Protein AF-A0A0C2T408-F1 (afdb_monomer_lite)

Structure (mmCIF, N/CA/C/O backbone):
data_AF-A0A0C2T408-F1
#
_entry.id   AF-A0A0C2T408-F1
#
loop_
_atom_site.group_PDB
_atom_site.id
_atom_site.type_symbol
_atom_site.label_atom_id
_atom_site.label_alt_id
_atom_site.label_comp_id
_atom_site.label_asym_id
_atom_site.label_entity_id
_atom_site.label_seq_id
_atom_site.pdbx_PDB_ins_code
_atom_site.Cartn_x
_atom_site.Cartn_y
_atom_site.Cartn_z
_atom_site.occupancy
_atom_site.B_iso_or_equiv
_atom_site.auth_seq_id
_atom_site.auth_comp_id
_atom_site.auth_asym_id
_atom_site.auth_atom_id
_atom_site.pdbx_PDB_model_num
ATOM 1 N N . MET A 1 1 ? 34.501 -2.750 -61.674 1.00 39.09 1 MET A N 1
ATOM 2 C CA . MET A 1 1 ? 34.768 -3.755 -60.623 1.00 39.09 1 MET A CA 1
ATOM 3 C C . MET A 1 1 ? 35.263 -2.961 -59.420 1.00 39.09 1 MET A C 1
ATOM 5 O O . MET A 1 1 ? 36.272 -2.300 -59.591 1.00 39.09 1 MET A O 1
ATOM 9 N N . ALA A 1 2 ? 34.630 -2.813 -58.262 1.00 44.44 2 ALA A N 1
ATOM 10 C CA . ALA A 1 2 ? 33.409 -3.308 -57.626 1.00 44.44 2 ALA A CA 1
ATOM 11 C C . ALA A 1 2 ? 32.972 -2.183 -56.628 1.00 44.44 2 ALA A C 1
ATOM 1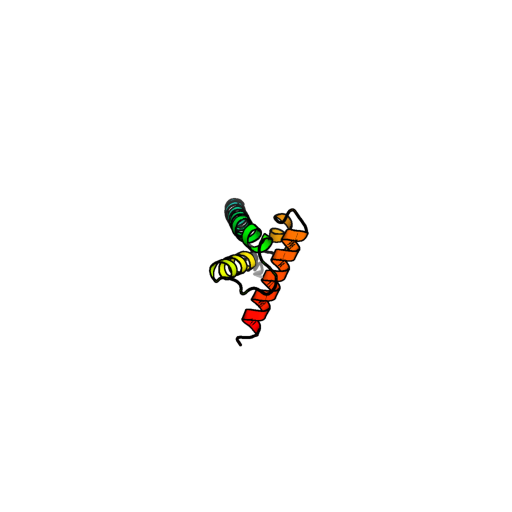3 O O . ALA A 1 2 ? 33.851 -1.495 -56.113 1.00 44.44 2 ALA A O 1
ATOM 14 N N . GLU A 1 3 ? 31.714 -1.713 -56.560 1.00 38.75 3 GLU A N 1
ATOM 15 C CA . GLU A 1 3 ? 30.657 -2.082 -55.570 1.00 38.75 3 GLU A CA 1
ATOM 16 C C . GLU A 1 3 ? 31.199 -2.464 -54.166 1.00 38.75 3 GLU A C 1
ATOM 18 O O . GLU A 1 3 ? 32.191 -3.167 -54.064 1.00 38.75 3 GLU A O 1
ATOM 23 N N . SER A 1 4 ? 30.668 -2.051 -53.011 1.00 40.41 4 SER A N 1
ATOM 24 C CA . SER A 1 4 ? 29.352 -1.541 -52.627 1.00 40.41 4 SER A CA 1
ATOM 25 C C . SER A 1 4 ? 29.451 -0.833 -51.259 1.00 40.41 4 SER A C 1
ATOM 27 O O . SER A 1 4 ? 30.302 -1.174 -50.439 1.00 40.41 4 SER A O 1
ATOM 29 N N . ARG A 1 5 ? 28.543 0.119 -51.000 1.00 55.69 5 ARG A N 1
ATOM 30 C CA . ARG A 1 5 ? 28.193 0.619 -49.656 1.00 55.69 5 ARG A CA 1
ATOM 31 C C . ARG A 1 5 ? 27.584 -0.520 -48.826 1.00 55.69 5 ARG A C 1
ATOM 33 O O . ARG A 1 5 ? 26.765 -1.272 -49.346 1.00 55.69 5 ARG A O 1
ATOM 40 N N . ALA A 1 6 ? 27.929 -0.559 -47.547 1.00 51.00 6 ALA A N 1
ATOM 41 C CA . ALA A 1 6 ? 27.158 -1.136 -46.445 1.00 51.00 6 ALA A CA 1
ATOM 42 C C . ALA A 1 6 ? 27.251 -0.067 -45.341 1.00 51.00 6 ALA A C 1
ATOM 44 O O . ALA A 1 6 ? 28.362 0.299 -44.969 1.00 51.00 6 ALA A O 1
ATOM 45 N N . ASP A 1 7 ? 26.233 0.673 -44.901 1.00 56.59 7 ASP A N 1
ATOM 46 C CA . ASP A 1 7 ? 24.803 0.420 -44.669 1.00 56.59 7 ASP A CA 1
ATOM 47 C C . ASP A 1 7 ? 24.530 -0.845 -43.854 1.00 56.59 7 ASP A C 1
ATOM 49 O O . ASP A 1 7 ? 24.713 -1.958 -44.339 1.00 56.59 7 ASP A O 1
ATOM 53 N N . GLY A 1 8 ? 24.141 -0.631 -42.595 1.00 54.12 8 GLY A N 1
ATOM 54 C CA . GLY A 1 8 ? 23.753 -1.680 -41.659 1.00 54.12 8 GLY A CA 1
ATOM 55 C C . GLY A 1 8 ? 24.515 -1.643 -40.337 1.00 54.12 8 GLY A C 1
ATOM 56 O O . GLY A 1 8 ? 25.346 -2.505 -40.075 1.00 54.12 8 GLY A O 1
ATOM 57 N N . SER A 1 9 ? 24.201 -0.676 -39.475 1.00 52.19 9 SER A N 1
ATOM 58 C CA . SER A 1 9 ? 24.231 -0.919 -38.028 1.00 52.19 9 SER A CA 1
ATOM 59 C C . SER A 1 9 ? 23.169 -0.051 -37.373 1.00 52.19 9 SER A C 1
ATOM 61 O O . SER A 1 9 ? 23.434 1.013 -36.818 1.00 52.19 9 SER A O 1
ATOM 63 N N . GLU A 1 10 ? 21.927 -0.504 -37.508 1.00 57.38 10 GLU A N 1
ATOM 64 C CA . GLU A 1 10 ? 20.822 -0.103 -36.650 1.00 57.38 10 GLU A CA 1
ATOM 65 C C . GLU A 1 10 ? 21.124 -0.645 -35.250 1.00 57.38 10 GLU A C 1
ATOM 67 O O . GLU A 1 10 ? 20.711 -1.740 -34.870 1.00 57.38 10 GLU A O 1
ATOM 72 N N . GLU A 1 11 ? 21.918 0.100 -34.484 1.00 51.78 11 GLU A N 1
ATOM 73 C CA . GLU A 1 11 ? 22.110 -0.195 -33.074 1.00 51.78 11 GLU A CA 1
ATOM 74 C C . GLU A 1 11 ? 20.838 0.202 -32.323 1.00 51.78 11 GLU A C 1
ATOM 76 O O . GLU A 1 11 ? 20.677 1.316 -31.821 1.00 51.78 11 GLU A O 1
ATOM 81 N N . MET A 1 12 ? 19.901 -0.740 -32.271 1.00 54.34 12 MET A N 1
ATOM 82 C CA . MET A 1 12 ? 18.740 -0.699 -31.400 1.00 54.34 12 MET A CA 1
ATOM 83 C C . MET A 1 12 ? 19.221 -0.888 -29.956 1.00 54.34 12 MET A C 1
ATOM 85 O O . MET A 1 12 ? 19.075 -1.956 -29.362 1.00 54.34 12 MET A O 1
ATOM 89 N N . HIS A 1 13 ? 19.833 0.152 -29.378 1.00 45.38 13 HIS A N 1
ATOM 90 C CA . HIS A 1 13 ? 20.042 0.231 -27.934 1.00 45.38 13 HIS A CA 1
ATOM 91 C C . HIS A 1 13 ? 18.681 0.474 -27.307 1.00 45.38 13 HIS A C 1
ATOM 93 O O . HIS A 1 13 ? 18.224 1.601 -27.117 1.00 45.38 13 HIS A O 1
ATOM 99 N N . SER A 1 14 ? 18.018 -0.658 -27.073 1.00 43.16 14 SER A N 1
ATOM 100 C CA . SER A 1 14 ? 16.945 -0.863 -26.121 1.00 43.16 14 SER A CA 1
ATOM 101 C C . SER A 1 14 ? 17.031 0.190 -25.027 1.00 43.16 14 SER A C 1
ATOM 103 O O . SER A 1 14 ? 17.994 0.223 -24.261 1.00 43.16 14 SER A O 1
ATOM 105 N N . SER A 1 15 ? 16.027 1.062 -24.975 1.00 50.97 15 SER A N 1
ATOM 106 C CA . SER A 1 15 ? 15.816 2.034 -23.908 1.00 50.97 15 SER A CA 1
ATOM 107 C C . SER A 1 15 ? 15.459 1.294 -22.614 1.00 50.97 15 SER A C 1
ATOM 109 O O . SER A 1 15 ? 14.359 1.400 -22.090 1.00 50.97 15 SER A O 1
ATOM 111 N N . VAL A 1 16 ? 16.382 0.474 -22.120 1.00 47.47 16 VAL A N 1
ATOM 112 C CA .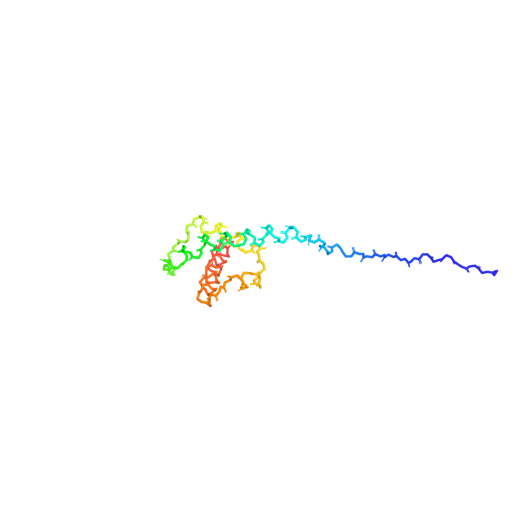 VAL A 1 16 ? 16.332 -0.189 -20.826 1.00 47.47 16 VAL A CA 1
ATOM 113 C C . VAL A 1 16 ? 17.214 0.641 -19.913 1.00 47.47 16 VAL A C 1
ATOM 115 O O . VAL A 1 16 ? 18.418 0.454 -19.785 1.00 47.47 16 VAL A O 1
ATOM 118 N N . SER A 1 17 ? 16.555 1.650 -19.354 1.00 50.66 17 SER A N 1
ATOM 119 C CA . SER A 1 17 ? 16.637 1.989 -17.941 1.00 50.66 17 SER A CA 1
ATOM 120 C C . SER A 1 17 ? 18.037 1.922 -17.337 1.00 50.66 17 SER A C 1
ATOM 122 O O . SER A 1 17 ? 18.328 1.072 -16.497 1.00 50.66 17 SER A O 1
ATOM 124 N N . ILE A 1 18 ? 18.871 2.913 -17.661 1.00 48.22 18 ILE A N 1
ATOM 125 C CA . ILE A 1 18 ? 19.874 3.394 -16.706 1.00 48.22 18 ILE A CA 1
ATOM 126 C C . ILE A 1 18 ? 19.094 4.085 -15.574 1.00 48.22 18 ILE A C 1
ATOM 128 O O . ILE A 1 18 ? 19.053 5.309 -15.466 1.00 48.22 18 ILE A O 1
ATOM 132 N N . LEU A 1 19 ? 18.395 3.292 -14.756 1.00 50.44 19 LEU A N 1
ATOM 133 C CA . LEU A 1 19 ? 17.866 3.741 -13.479 1.00 50.44 19 LEU A CA 1
ATOM 134 C C . LEU A 1 19 ? 19.092 3.925 -12.590 1.00 50.44 19 LEU A C 1
ATOM 136 O O . LEU A 1 19 ? 19.685 2.972 -12.086 1.00 50.44 19 LEU A O 1
ATOM 140 N N . THR A 1 20 ? 19.566 5.164 -12.534 1.00 45.00 20 THR A N 1
ATOM 141 C CA . THR A 1 20 ? 20.731 5.537 -11.742 1.00 45.00 20 THR A CA 1
ATOM 142 C C . THR A 1 20 ? 20.528 5.104 -10.289 1.00 45.00 20 THR A C 1
ATOM 144 O O . THR A 1 20 ? 19.435 5.198 -9.742 1.00 45.00 20 THR A O 1
ATOM 147 N N . LYS A 1 21 ? 21.606 4.656 -9.639 1.00 53.84 21 LYS A N 1
ATOM 148 C CA . LYS A 1 21 ? 21.650 4.218 -8.228 1.00 53.84 21 LYS A CA 1
ATOM 149 C C . LYS A 1 21 ? 20.984 5.200 -7.233 1.00 53.84 21 LYS A C 1
ATOM 151 O O . LYS A 1 21 ? 20.647 4.827 -6.113 1.00 53.84 21 LYS A O 1
ATOM 156 N N . THR A 1 22 ? 20.832 6.464 -7.627 1.00 53.00 22 THR A N 1
ATOM 157 C CA . THR A 1 22 ? 20.140 7.519 -6.874 1.00 53.00 22 THR A CA 1
ATOM 158 C C . THR A 1 22 ? 18.619 7.340 -6.881 1.00 53.00 22 THR A C 1
ATOM 160 O O . THR A 1 22 ? 17.985 7.498 -5.840 1.00 53.00 22 THR A O 1
ATOM 163 N N . ASP A 1 23 ? 18.044 6.962 -8.022 1.00 56.56 23 ASP A N 1
ATOM 164 C CA . ASP A 1 23 ? 16.605 6.745 -8.196 1.00 56.56 23 ASP A CA 1
ATOM 165 C C . ASP A 1 23 ? 16.140 5.490 -7.452 1.00 56.56 23 ASP A C 1
ATOM 167 O O . ASP A 1 23 ? 15.118 5.512 -6.770 1.00 56.56 23 ASP A O 1
ATOM 171 N N . THR A 1 24 ? 16.952 4.426 -7.475 1.00 61.28 24 THR A N 1
ATOM 172 C CA . THR A 1 24 ? 16.693 3.233 -6.659 1.00 61.28 24 THR A CA 1
ATOM 173 C C . THR A 1 24 ? 16.639 3.584 -5.180 1.00 61.28 24 THR A C 1
ATOM 175 O O . THR A 1 24 ? 15.725 3.149 -4.501 1.00 61.28 24 THR A O 1
ATOM 178 N N . ASN A 1 25 ? 17.528 4.442 -4.670 1.00 61.78 25 ASN A N 1
ATOM 179 C CA . ASN A 1 25 ? 17.534 4.751 -3.239 1.00 61.78 25 ASN A CA 1
ATOM 180 C C . ASN A 1 25 ? 16.318 5.584 -2.802 1.00 61.78 25 ASN A C 1
ATOM 182 O O . ASN A 1 25 ? 15.791 5.387 -1.706 1.00 61.78 25 ASN A O 1
ATOM 186 N N . ALA A 1 26 ? 15.843 6.484 -3.667 1.00 69.31 26 ALA A N 1
ATOM 187 C CA . ALA A 1 26 ? 14.604 7.222 -3.440 1.00 69.31 26 ALA A CA 1
ATOM 188 C C . ALA A 1 26 ? 13.380 6.291 -3.479 1.00 69.31 26 ALA A C 1
ATOM 190 O O . ALA A 1 26 ? 12.551 6.344 -2.571 1.00 69.31 26 ALA A O 1
ATOM 191 N N . LEU A 1 27 ? 13.314 5.399 -4.472 1.00 68.88 27 LEU A N 1
ATOM 192 C CA . LEU A 1 27 ? 12.248 4.409 -4.637 1.00 68.88 27 LEU A CA 1
ATOM 193 C C . LEU A 1 27 ? 12.208 3.408 -3.470 1.00 68.88 27 LEU A C 1
ATOM 195 O O . LEU A 1 27 ? 11.149 3.127 -2.916 1.00 68.88 27 LEU A O 1
ATOM 199 N N . GLU A 1 28 ? 13.370 2.917 -3.040 1.00 71.44 28 GLU A N 1
ATOM 200 C CA . GLU A 1 28 ? 13.521 2.032 -1.883 1.00 71.44 28 GLU A CA 1
ATOM 201 C C . GLU A 1 28 ? 13.034 2.700 -0.591 1.00 71.44 28 GLU A C 1
ATOM 203 O O . GLU A 1 28 ? 12.406 2.046 0.249 1.00 71.44 28 GLU A O 1
ATOM 208 N N . LYS A 1 29 ? 13.322 3.999 -0.421 1.00 78.12 29 LYS A N 1
ATOM 209 C CA . LYS A 1 29 ? 12.855 4.769 0.735 1.00 78.12 29 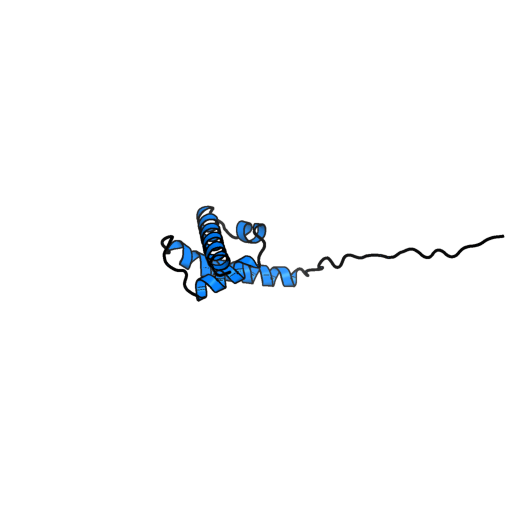LYS A CA 1
ATOM 210 C C . LYS A 1 29 ? 11.336 4.907 0.716 1.00 78.12 29 LYS A C 1
ATOM 212 O O . LYS A 1 29 ? 10.703 4.658 1.736 1.00 78.12 29 LYS A O 1
ATOM 217 N N . ASP A 1 30 ? 10.770 5.225 -0.445 1.00 82.94 30 ASP A N 1
ATOM 218 C CA . ASP A 1 30 ? 9.327 5.374 -0.639 1.00 82.94 30 ASP A CA 1
ATOM 219 C C . ASP A 1 30 ? 8.575 4.059 -0.365 1.00 82.94 30 ASP A C 1
ATOM 221 O O . ASP A 1 30 ? 7.578 4.046 0.358 1.00 82.94 30 ASP A O 1
ATOM 225 N N . LEU A 1 31 ? 9.121 2.922 -0.819 1.00 84.12 31 LEU A N 1
ATOM 226 C CA . LEU A 1 31 ? 8.597 1.590 -0.504 1.00 84.12 31 LEU A CA 1
ATOM 227 C C . LEU A 1 31 ? 8.605 1.319 1.005 1.00 84.12 31 LEU A C 1
ATOM 229 O O . LEU A 1 31 ? 7.627 0.816 1.560 1.00 84.12 31 LEU A O 1
ATOM 233 N N . ASN A 1 32 ? 9.708 1.638 1.685 1.00 85.50 32 ASN A N 1
ATOM 234 C CA . ASN A 1 32 ? 9.831 1.395 3.118 1.00 85.50 32 ASN A CA 1
ATOM 235 C C . ASN A 1 32 ? 8.899 2.297 3.945 1.00 85.50 32 ASN A C 1
ATOM 237 O O . ASN A 1 32 ? 8.323 1.829 4.929 1.00 85.50 32 ASN A O 1
ATOM 241 N N . ASP A 1 33 ? 8.725 3.558 3.545 1.00 86.38 33 ASP A N 1
ATOM 242 C CA . ASP A 1 33 ? 7.739 4.480 4.123 1.00 86.38 33 ASP A CA 1
ATOM 243 C C . ASP A 1 33 ? 6.306 3.967 3.903 1.00 86.38 33 ASP A C 1
ATOM 245 O O . ASP A 1 33 ? 5.509 3.901 4.844 1.00 86.38 33 ASP A O 1
ATOM 249 N N . CYS A 1 34 ? 5.997 3.510 2.685 1.00 87.62 34 CYS A N 1
ATOM 250 C CA . CYS A 1 34 ? 4.703 2.929 2.344 1.00 87.62 34 CYS A CA 1
ATOM 251 C C . CYS A 1 34 ? 4.390 1.706 3.218 1.00 87.62 34 CYS A C 1
ATOM 253 O O . CYS A 1 34 ? 3.351 1.665 3.881 1.00 87.62 34 CYS A O 1
ATOM 255 N N . LEU A 1 35 ? 5.318 0.747 3.300 1.00 86.12 35 LEU A N 1
ATOM 256 C CA . LEU A 1 35 ? 5.178 -0.444 4.139 1.00 86.12 35 LEU A CA 1
ATOM 257 C C . LEU A 1 35 ? 5.088 -0.093 5.627 1.00 86.12 35 LEU A C 1
ATOM 259 O O . LEU A 1 35 ? 4.241 -0.639 6.329 1.00 86.12 35 LEU A O 1
ATOM 263 N N . SER A 1 36 ? 5.896 0.850 6.111 1.00 86.44 36 SER A N 1
ATOM 264 C CA . SER A 1 36 ? 5.851 1.288 7.513 1.00 86.44 36 SER A CA 1
ATOM 265 C C . SER A 1 36 ? 4.518 1.942 7.879 1.00 86.44 36 SER A C 1
ATOM 267 O O . SER A 1 36 ? 4.066 1.806 9.014 1.00 86.44 36 SER A O 1
ATOM 269 N N . SER A 1 37 ? 3.862 2.616 6.932 1.00 87.62 37 SER A N 1
ATOM 270 C CA . SER A 1 37 ? 2.526 3.193 7.122 1.00 87.62 37 SER A CA 1
ATOM 271 C C . SER A 1 37 ? 1.407 2.156 6.973 1.00 87.62 37 SER A C 1
ATOM 273 O O . SER A 1 37 ? 0.392 2.229 7.671 1.00 87.62 37 SER A O 1
ATOM 275 N N . LEU A 1 38 ? 1.584 1.175 6.083 1.00 86.81 38 LEU A N 1
ATOM 276 C CA . LEU A 1 38 ? 0.576 0.173 5.744 1.00 86.81 38 LEU A CA 1
ATOM 277 C C . LEU A 1 38 ? 0.526 -0.983 6.754 1.00 86.81 38 LEU A C 1
ATOM 279 O O . LEU A 1 38 ? -0.552 -1.321 7.240 1.00 86.81 38 LEU A O 1
ATOM 283 N N . LEU A 1 39 ? 1.669 -1.568 7.121 1.00 85.81 39 LEU A N 1
ATOM 284 C CA . LEU A 1 39 ? 1.733 -2.753 7.986 1.00 85.81 39 LEU A CA 1
ATOM 285 C C . LEU A 1 39 ? 1.028 -2.583 9.341 1.00 85.81 39 LEU A C 1
ATOM 287 O O . LEU A 1 39 ? 0.266 -3.475 9.713 1.00 85.81 39 LEU A O 1
ATOM 291 N N . PRO A 1 40 ? 1.172 -1.462 10.077 1.00 84.81 40 PRO A N 1
ATOM 292 C CA . PRO A 1 40 ? 0.449 -1.265 11.333 1.00 84.81 40 PRO A CA 1
ATOM 293 C C . PRO A 1 40 ? -1.069 -1.231 11.135 1.00 84.81 40 PRO A C 1
ATOM 295 O O . PRO A 1 40 ? -1.815 -1.756 11.962 1.00 84.81 40 PRO A O 1
ATOM 298 N N . ARG A 1 41 ? -1.524 -0.643 10.019 1.00 84.25 41 ARG A N 1
ATOM 299 C CA . ARG A 1 41 ? -2.945 -0.567 9.655 1.00 84.25 41 ARG A CA 1
ATOM 300 C C . ARG A 1 41 ? -3.493 -1.948 9.323 1.00 84.25 41 ARG A C 1
ATOM 302 O O . ARG A 1 41 ? -4.620 -2.244 9.698 1.00 84.25 41 ARG A O 1
ATOM 309 N N . LEU A 1 42 ? -2.695 -2.796 8.675 1.00 80.44 42 LEU A N 1
ATOM 310 C CA . LEU A 1 42 ? -3.081 -4.167 8.349 1.00 80.44 42 LEU A CA 1
ATOM 311 C C . LEU A 1 42 ? -3.012 -5.099 9.569 1.00 80.44 42 LEU A C 1
ATOM 313 O O . LEU A 1 42 ? -3.877 -5.953 9.736 1.00 80.44 42 LEU A O 1
ATOM 317 N N . ARG A 1 43 ? -2.023 -4.943 10.456 1.00 78.50 43 ARG A N 1
ATOM 318 C CA . ARG A 1 43 ? -1.815 -5.828 11.619 1.00 78.50 43 ARG A CA 1
ATOM 319 C C . ARG A 1 43 ? -2.957 -5.771 12.637 1.00 78.50 43 ARG A C 1
ATOM 321 O O . ARG A 1 43 ? -3.216 -6.758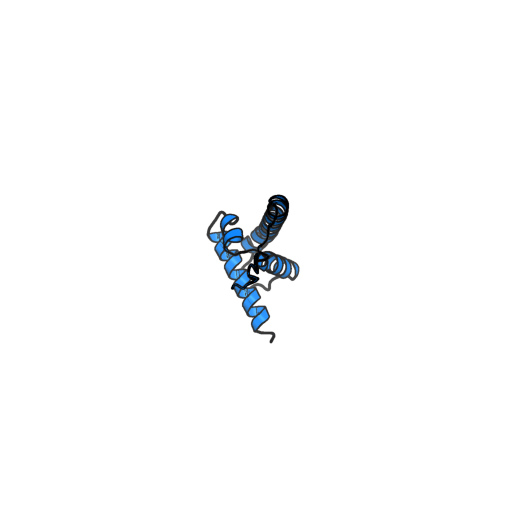 13.317 1.00 78.50 43 ARG A O 1
ATOM 328 N N . GLY A 1 44 ? -3.622 -4.623 12.756 1.00 72.75 44 GLY A N 1
ATOM 329 C CA . GLY A 1 44 ? -4.803 -4.447 13.609 1.00 72.75 44 GLY A CA 1
ATOM 330 C C . GLY A 1 44 ? -6.135 -4.636 12.882 1.00 72.75 44 GLY A C 1
ATOM 331 O O . GLY A 1 44 ? -7.191 -4.576 13.514 1.00 72.75 44 GLY A O 1
ATOM 332 N N . ARG A 1 45 ? -6.111 -4.830 11.561 1.00 73.69 45 ARG A N 1
ATOM 333 C CA . ARG A 1 45 ? -7.322 -4.923 10.753 1.00 73.69 45 ARG A CA 1
ATOM 334 C C . ARG A 1 45 ? -7.864 -6.344 10.775 1.00 73.69 45 ARG A C 1
ATOM 336 O O . ARG A 1 45 ? -7.139 -7.316 10.604 1.00 73.69 45 ARG A O 1
ATOM 343 N N . LYS A 1 46 ? -9.181 -6.451 10.933 1.00 71.88 46 LYS A N 1
ATOM 344 C CA . LYS A 1 46 ? -9.910 -7.697 10.708 1.00 71.88 46 LYS A CA 1
ATOM 345 C C . LYS A 1 46 ? -10.253 -7.807 9.220 1.00 71.88 46 LYS A C 1
ATOM 347 O O . LYS A 1 46 ? -10.827 -6.866 8.667 1.00 71.88 46 LYS A O 1
ATOM 352 N N . LEU A 1 47 ? -9.911 -8.939 8.601 1.00 67.31 47 LEU A N 1
ATOM 353 C CA . LEU A 1 47 ? -10.311 -9.279 7.230 1.00 67.31 47 LEU A CA 1
ATOM 354 C C . LEU A 1 47 ? -11.816 -9.034 7.039 1.00 67.31 47 LEU A C 1
ATOM 356 O O . LEU A 1 47 ? -12.612 -9.428 7.897 1.00 67.31 47 LEU A O 1
ATOM 360 N N . GLY A 1 48 ? -12.200 -8.371 5.946 1.00 64.31 48 GLY A N 1
ATOM 361 C CA . GLY A 1 48 ? -13.598 -8.058 5.630 1.00 64.31 48 GLY A CA 1
ATOM 362 C C . GLY A 1 48 ? -14.151 -6.752 6.219 1.00 64.31 48 GLY A C 1
ATOM 363 O O . GLY A 1 48 ? -15.320 -6.439 6.002 1.00 64.31 48 GLY A O 1
ATOM 364 N N . ILE A 1 49 ? -13.353 -5.956 6.944 1.00 71.12 49 ILE A N 1
ATOM 365 C CA . ILE A 1 49 ? -13.731 -4.572 7.293 1.00 71.12 49 ILE A CA 1
ATOM 366 C C . ILE A 1 49 ? -13.312 -3.639 6.165 1.00 71.12 49 ILE A C 1
ATOM 368 O O . ILE A 1 49 ? -12.122 -3.567 5.888 1.00 71.12 49 ILE A O 1
ATOM 372 N N . SER A 1 50 ? -14.249 -2.885 5.580 1.00 73.12 50 SER A N 1
ATOM 373 C CA . SER A 1 50 ? -13.994 -1.947 4.471 1.00 73.12 50 SER A CA 1
ATOM 374 C C . SER A 1 50 ? -12.683 -1.173 4.626 1.00 73.12 50 SER A C 1
ATOM 376 O O . SER A 1 50 ? -12.427 -0.546 5.658 1.00 73.12 50 SER A O 1
ATOM 378 N N . LEU A 1 51 ? -11.864 -1.202 3.578 1.00 78.44 51 LEU A N 1
ATOM 379 C CA . LEU A 1 51 ? -10.596 -0.493 3.542 1.00 78.44 51 LEU A CA 1
ATOM 380 C C . LEU A 1 51 ? -10.855 1.022 3.478 1.00 78.44 51 LEU A C 1
ATOM 382 O O . LEU A 1 51 ? -11.657 1.488 2.669 1.00 78.44 51 LEU A O 1
ATOM 386 N N . GLY A 1 52 ? -10.209 1.797 4.351 1.00 82.44 52 GLY A N 1
ATOM 387 C CA . GLY A 1 52 ? -10.294 3.259 4.299 1.00 82.44 52 GLY A CA 1
ATOM 388 C C . GLY A 1 52 ? -9.588 3.805 3.057 1.00 82.44 52 GLY A C 1
ATOM 389 O O . GLY A 1 52 ? -8.612 3.209 2.598 1.00 82.44 52 GLY A O 1
ATOM 390 N N . THR A 1 53 ? -10.034 4.952 2.539 1.00 83.25 53 THR A N 1
ATOM 391 C CA . THR A 1 53 ? -9.477 5.576 1.325 1.00 83.25 53 THR A CA 1
ATOM 392 C C . THR A 1 53 ? -7.959 5.745 1.394 1.00 83.25 53 THR A C 1
ATOM 394 O O . THR A 1 53 ? -7.269 5.410 0.437 1.00 83.25 53 THR A O 1
ATOM 397 N N . ASP A 1 54 ? -7.417 6.165 2.540 1.00 84.44 54 ASP A N 1
ATOM 398 C CA . ASP A 1 54 ? -5.970 6.309 2.753 1.00 84.44 54 ASP A CA 1
ATOM 399 C C . ASP A 1 54 ? -5.223 4.979 2.611 1.00 84.44 54 ASP A C 1
ATOM 401 O O . ASP A 1 54 ? -4.115 4.918 2.088 1.00 84.44 54 ASP A O 1
ATOM 405 N N . THR A 1 55 ? -5.841 3.890 3.070 1.00 84.31 55 THR A N 1
ATOM 406 C CA . THR A 1 55 ? -5.241 2.553 3.007 1.00 84.31 55 THR A CA 1
ATOM 407 C C . THR A 1 55 ? -5.329 2.000 1.588 1.00 84.31 55 THR A C 1
ATOM 409 O O . THR A 1 55 ? -4.352 1.438 1.108 1.00 84.31 55 THR A O 1
ATOM 412 N N . ILE A 1 56 ? -6.434 2.249 0.874 1.00 84.06 56 ILE A N 1
ATOM 413 C CA . ILE A 1 56 ? -6.548 1.950 -0.562 1.00 84.06 56 ILE A CA 1
ATOM 414 C C . ILE A 1 56 ? -5.467 2.702 -1.344 1.00 84.06 56 ILE A C 1
ATOM 416 O O . ILE A 1 56 ? -4.787 2.099 -2.165 1.00 84.06 56 ILE A O 1
ATOM 420 N N . GLN A 1 57 ? -5.257 3.995 -1.075 1.00 85.69 57 GLN A N 1
ATOM 421 C CA . GLN A 1 57 ? -4.207 4.764 -1.749 1.00 85.69 57 GLN A CA 1
ATOM 422 C C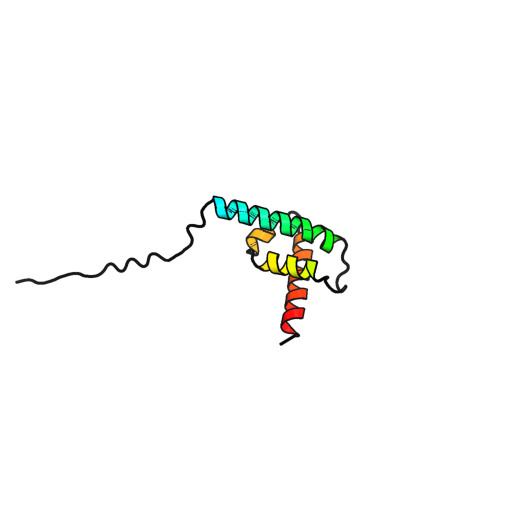 . GLN A 1 57 ? -2.807 4.227 -1.448 1.00 85.69 57 GLN A C 1
ATOM 424 O O . GLN A 1 57 ? -2.008 4.106 -2.371 1.00 85.69 57 GLN A O 1
ATOM 429 N N . LEU A 1 58 ? -2.522 3.850 -0.197 1.00 85.75 58 LEU A N 1
ATOM 430 C CA . LEU A 1 58 ? -1.255 3.209 0.163 1.00 85.75 58 LEU A CA 1
ATOM 431 C C . LEU A 1 58 ? -1.054 1.885 -0.582 1.00 85.75 58 LEU A C 1
ATOM 433 O O . LEU A 1 58 ? 0.022 1.665 -1.126 1.00 85.75 58 LEU A O 1
ATOM 437 N N . VAL A 1 59 ? -2.081 1.037 -0.668 1.00 85.19 59 VAL A N 1
ATOM 438 C CA . VAL A 1 59 ? -2.021 -0.219 -1.434 1.00 85.19 59 VAL A CA 1
ATOM 439 C C . VAL A 1 59 ? -1.818 0.061 -2.925 1.00 85.19 59 VAL A C 1
ATOM 441 O O . VAL A 1 59 ? -0.965 -0.563 -3.545 1.00 85.19 59 VAL A O 1
ATOM 444 N N . CYS A 1 60 ? -2.510 1.047 -3.501 1.00 83.81 60 CYS A N 1
ATOM 445 C CA . CYS A 1 60 ? -2.303 1.465 -4.891 1.00 83.81 60 CYS A CA 1
ATOM 446 C C . CYS A 1 60 ? -0.884 1.988 -5.151 1.00 83.81 60 CYS A C 1
ATOM 448 O O . CYS A 1 60 ? -0.322 1.720 -6.212 1.00 83.81 60 CYS A O 1
ATOM 450 N N . SER A 1 61 ? -0.293 2.720 -4.205 1.00 85.12 61 SER A N 1
ATOM 451 C CA . SER A 1 61 ? 1.119 3.106 -4.276 1.00 85.12 61 SER A CA 1
ATOM 452 C C . SER A 1 61 ? 2.021 1.879 -4.190 1.00 85.12 61 SER A C 1
ATOM 454 O O . SER A 1 61 ? 2.963 1.773 -4.968 1.00 85.12 61 SER A O 1
ATOM 456 N N . LEU A 1 62 ? 1.697 0.920 -3.318 1.00 84.69 62 LEU A N 1
ATOM 457 C CA . LEU A 1 62 ? 2.445 -0.324 -3.169 1.00 84.69 62 LEU A CA 1
ATOM 458 C C . LEU A 1 62 ? 2.429 -1.178 -4.451 1.00 84.69 62 LEU A C 1
ATOM 460 O O . LEU A 1 62 ? 3.445 -1.762 -4.809 1.00 84.69 62 LEU A O 1
ATOM 464 N N . LEU A 1 63 ? 1.314 -1.190 -5.187 1.00 81.69 63 LEU A N 1
ATOM 465 C CA . LEU A 1 63 ? 1.176 -1.886 -6.474 1.00 81.69 63 LEU A CA 1
ATOM 466 C C . LEU A 1 63 ? 2.100 -1.349 -7.577 1.00 81.69 63 LEU A C 1
ATOM 468 O O . LEU A 1 63 ? 2.289 -2.018 -8.591 1.00 81.69 63 LEU A O 1
ATOM 472 N N . ARG A 1 64 ? 2.679 -0.155 -7.403 1.00 82.75 64 ARG A N 1
ATOM 473 C CA . ARG A 1 64 ? 3.688 0.382 -8.330 1.00 82.75 64 ARG A CA 1
ATOM 474 C C . ARG A 1 64 ? 5.045 -0.302 -8.176 1.00 82.75 64 ARG A C 1
ATOM 476 O O . ARG A 1 64 ? 5.870 -0.198 -9.079 1.00 82.75 64 ARG A O 1
ATOM 483 N N . PHE A 1 65 ? 5.279 -0.972 -7.050 1.00 83.25 65 PHE A N 1
ATOM 484 C CA . PHE A 1 65 ? 6.523 -1.674 -6.770 1.00 83.25 65 PHE A CA 1
ATOM 485 C C . PHE A 1 65 ? 6.426 -3.135 -7.195 1.00 83.25 65 PHE A C 1
ATOM 487 O O . PHE A 1 65 ? 5.360 -3.752 -7.194 1.00 83.25 65 PHE A O 1
ATOM 494 N N . ASN A 1 66 ? 7.570 -3.711 -7.552 1.00 82.00 66 ASN A N 1
ATOM 495 C CA . ASN A 1 66 ? 7.607 -5.090 -8.004 1.00 82.00 66 ASN A CA 1
ATOM 496 C C . ASN A 1 66 ? 7.407 -6.050 -6.820 1.00 82.00 66 ASN A C 1
ATOM 498 O O . ASN A 1 66 ? 7.955 -5.829 -5.741 1.00 82.00 66 ASN A O 1
ATOM 502 N N . HIS A 1 67 ? 6.698 -7.164 -7.025 1.00 78.31 67 HIS A N 1
ATOM 503 C CA . HIS A 1 67 ? 6.398 -8.129 -5.954 1.00 78.31 67 HIS A CA 1
ATOM 504 C C . HIS A 1 67 ? 7.661 -8.635 -5.241 1.00 78.31 67 HIS A C 1
ATOM 506 O O . HIS A 1 67 ? 7.662 -8.804 -4.024 1.00 78.31 67 HIS A O 1
ATOM 512 N N . ALA A 1 68 ? 8.756 -8.816 -5.987 1.00 80.44 68 ALA A N 1
ATOM 513 C CA . ALA A 1 68 ? 10.051 -9.194 -5.430 1.00 80.44 68 ALA A CA 1
ATOM 514 C C . ALA A 1 68 ? 10.628 -8.119 -4.490 1.00 80.44 68 ALA A C 1
ATOM 516 O O . ALA A 1 68 ? 11.175 -8.457 -3.445 1.00 80.44 68 ALA A O 1
ATOM 517 N N . GLU A 1 69 ? 10.480 -6.833 -4.819 1.00 82.44 69 GLU A N 1
ATOM 518 C CA . GLU A 1 69 ? 10.960 -5.737 -3.970 1.00 82.44 69 GLU A CA 1
ATOM 519 C C . GLU A 1 69 ? 10.149 -5.620 -2.686 1.00 82.44 69 GLU A C 1
ATOM 521 O O . GLU A 1 69 ? 10.720 -5.499 -1.602 1.00 82.44 69 GLU A O 1
ATOM 526 N N . ILE A 1 70 ? 8.825 -5.732 -2.791 1.00 82.75 70 ILE A N 1
ATOM 527 C CA . ILE A 1 70 ? 7.933 -5.733 -1.630 1.00 82.75 70 ILE A CA 1
ATOM 528 C C . ILE A 1 70 ? 8.289 -6.926 -0.724 1.00 82.75 70 ILE A C 1
ATOM 530 O O . ILE A 1 70 ? 8.512 -6.747 0.474 1.00 82.75 70 ILE A O 1
ATOM 534 N N . ALA A 1 71 ? 8.436 -8.128 -1.293 1.00 81.06 71 ALA A N 1
ATOM 535 C CA . ALA A 1 71 ? 8.803 -9.337 -0.554 1.00 81.06 71 ALA A CA 1
ATOM 536 C C . ALA A 1 71 ? 10.175 -9.230 0.134 1.00 81.06 71 ALA A C 1
ATOM 538 O O . ALA A 1 71 ? 10.318 -9.676 1.268 1.00 81.06 71 ALA A O 1
ATOM 539 N N . MET A 1 72 ? 11.168 -8.595 -0.498 1.00 83.44 72 MET A N 1
ATOM 540 C CA . MET A 1 72 ? 12.478 -8.359 0.125 1.00 83.44 72 MET A CA 1
ATOM 541 C C . MET A 1 72 ? 12.408 -7.436 1.352 1.00 83.44 72 MET A C 1
ATOM 543 O O . MET A 1 72 ? 13.261 -7.524 2.236 1.00 83.44 72 MET A O 1
ATOM 547 N N . ARG A 1 73 ? 11.415 -6.540 1.424 1.00 83.31 73 ARG A N 1
ATOM 548 C CA . ARG A 1 73 ? 11.229 -5.610 2.554 1.00 83.31 73 ARG A CA 1
ATOM 549 C C . ARG A 1 73 ? 10.361 -6.180 3.666 1.00 83.31 73 ARG A C 1
ATOM 551 O O . ARG A 1 73 ? 10.520 -5.806 4.830 1.00 83.31 73 ARG A O 1
ATOM 558 N N . LEU A 1 74 ? 9.456 -7.084 3.320 1.00 81.19 74 LEU A N 1
ATOM 559 C CA . LEU A 1 74 ? 8.592 -7.771 4.265 1.00 81.19 74 LEU A CA 1
ATOM 560 C C . LEU A 1 74 ? 9.393 -8.841 5.002 1.00 81.19 74 LEU A C 1
ATOM 562 O O . LEU A 1 74 ? 9.658 -9.925 4.493 1.00 81.19 74 LEU A O 1
ATOM 566 N N . ARG A 1 75 ? 9.807 -8.520 6.229 1.00 74.50 75 ARG A N 1
ATOM 567 C CA . ARG A 1 75 ? 10.642 -9.419 7.033 1.00 74.50 75 ARG A CA 1
ATOM 568 C C . ARG A 1 75 ? 9.889 -10.681 7.480 1.00 74.50 75 ARG A C 1
ATOM 570 O O . ARG A 1 75 ? 10.460 -11.764 7.373 1.00 74.50 75 ARG A O 1
ATOM 577 N N . PRO A 1 76 ? 8.648 -10.593 7.996 1.00 79.62 76 PRO A N 1
ATOM 578 C CA . PRO A 1 76 ? 7.893 -11.776 8.374 1.00 79.62 76 PRO A CA 1
ATOM 579 C C . PRO A 1 76 ? 6.885 -12.180 7.291 1.00 79.62 76 PRO A C 1
ATOM 581 O O . PRO A 1 76 ? 6.194 -11.351 6.700 1.00 79.62 76 PRO A O 1
ATOM 584 N N . ILE A 1 77 ? 6.733 -13.495 7.111 1.00 79.31 77 ILE A N 1
ATOM 585 C CA . ILE A 1 77 ? 5.775 -14.101 6.170 1.00 79.31 77 ILE A CA 1
ATOM 586 C C . ILE A 1 77 ? 4.342 -13.624 6.452 1.00 79.31 77 ILE A C 1
ATOM 588 O O . ILE A 1 77 ? 3.570 -13.407 5.525 1.00 79.31 77 ILE A O 1
ATOM 592 N N . SER A 1 78 ? 4.002 -13.390 7.724 1.00 79.94 78 SER A N 1
ATOM 593 C CA . SER A 1 78 ? 2.676 -12.902 8.118 1.00 79.94 78 SER A CA 1
ATOM 594 C C . SER A 1 78 ? 2.362 -11.516 7.551 1.00 79.94 78 SER A C 1
ATOM 596 O O . SER A 1 78 ? 1.238 -11.290 7.116 1.00 79.94 78 SER A O 1
ATOM 598 N N . ASP A 1 79 ? 3.338 -10.601 7.528 1.00 81.94 79 ASP A N 1
ATOM 599 C CA . ASP A 1 79 ? 3.147 -9.266 6.948 1.00 81.94 79 ASP A CA 1
ATOM 600 C C . ASP A 1 79 ? 2.987 -9.366 5.428 1.00 81.94 79 ASP A C 1
ATOM 602 O O . ASP A 1 79 ? 2.135 -8.694 4.852 1.00 81.94 79 ASP A O 1
ATOM 606 N N . ALA A 1 80 ? 3.743 -10.261 4.782 1.00 83.12 80 ALA A N 1
ATOM 607 C CA . ALA A 1 80 ? 3.607 -10.505 3.350 1.00 83.12 80 ALA A CA 1
ATOM 608 C C . ALA A 1 80 ? 2.242 -11.066 2.967 1.00 83.12 80 ALA A C 1
ATOM 610 O O . ALA A 1 80 ? 1.646 -10.625 1.987 1.00 83.12 80 ALA A O 1
ATOM 611 N N . GLN A 1 81 ? 1.722 -11.988 3.769 1.00 83.25 81 GLN A N 1
ATOM 612 C CA . GLN A 1 81 ? 0.400 -12.549 3.549 1.00 83.25 81 GLN A CA 1
ATOM 613 C C . GLN A 1 81 ? -0.699 -11.500 3.746 1.00 83.25 81 GLN A C 1
ATOM 615 O O . GLN A 1 81 ? -1.626 -11.440 2.949 1.00 83.25 81 GLN A O 1
ATOM 620 N N . ASN A 1 82 ? -0.556 -10.622 4.741 1.00 83.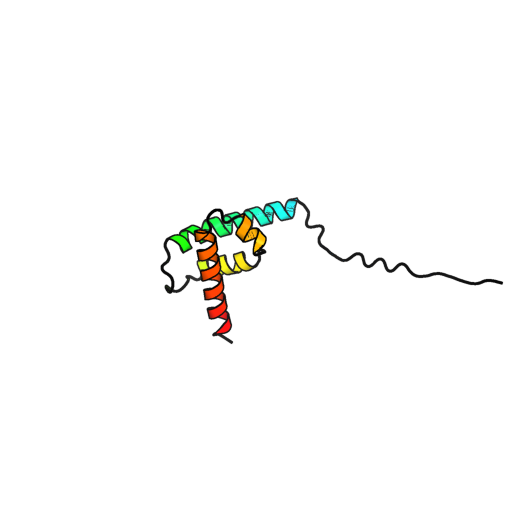06 82 ASN A N 1
ATOM 621 C CA . ASN A 1 82 ? -1.508 -9.540 5.000 1.00 83.06 82 ASN A CA 1
ATOM 622 C C . ASN A 1 82 ? -1.529 -8.499 3.865 1.00 83.06 82 ASN A C 1
ATOM 624 O O . ASN A 1 82 ? -2.579 -7.977 3.497 1.00 83.06 82 ASN A O 1
ATOM 628 N N . VAL A 1 83 ? -0.357 -8.203 3.292 1.00 83.31 83 VAL A N 1
ATOM 629 C CA . VAL A 1 83 ? -0.224 -7.330 2.119 1.00 83.31 83 VAL A CA 1
ATOM 630 C C . VAL A 1 83 ? -0.815 -7.984 0.868 1.00 83.31 83 VAL A C 1
ATOM 632 O O . VAL A 1 83 ? -1.520 -7.322 0.114 1.00 83.31 83 VAL A O 1
ATOM 635 N N . ALA A 1 84 ? -0.565 -9.274 0.644 1.00 82.56 84 ALA A N 1
ATOM 636 C CA . ALA A 1 84 ? -1.139 -9.995 -0.489 1.00 82.56 84 ALA A CA 1
ATOM 637 C C . ALA A 1 84 ? -2.672 -10.059 -0.407 1.00 82.56 84 ALA A C 1
ATOM 639 O O . ALA A 1 84 ? -3.344 -9.815 -1.404 1.00 82.56 84 ALA A O 1
ATOM 640 N N . ASP A 1 85 ? -3.213 -10.314 0.785 1.00 83.81 85 ASP A N 1
ATOM 641 C CA . ASP A 1 85 ? -4.655 -10.363 1.027 1.00 83.81 85 ASP A CA 1
ATOM 642 C C . ASP A 1 85 ? -5.335 -9.017 0.735 1.00 83.81 85 ASP A C 1
ATOM 644 O O . ASP A 1 85 ? -6.331 -8.961 0.019 1.00 83.81 85 ASP A O 1
ATOM 648 N N . VAL A 1 86 ? -4.747 -7.901 1.187 1.00 83.06 86 VAL A N 1
ATOM 649 C CA . VAL A 1 86 ? -5.325 -6.581 0.899 1.00 83.06 86 VAL A CA 1
ATOM 650 C C . VAL A 1 86 ? -5.198 -6.191 -0.577 1.00 83.06 86 VAL A C 1
ATOM 652 O O . VAL A 1 86 ? -6.065 -5.497 -1.105 1.00 83.06 86 VAL A O 1
ATOM 655 N N . ILE A 1 87 ? -4.131 -6.622 -1.255 1.00 83.44 87 ILE A N 1
ATOM 656 C CA . ILE A 1 87 ? -3.971 -6.419 -2.699 1.00 83.44 87 ILE A CA 1
ATOM 657 C C . ILE A 1 87 ? -5.060 -7.181 -3.462 1.00 83.44 87 ILE A C 1
ATOM 659 O O . ILE A 1 87 ? -5.682 -6.599 -4.352 1.00 83.44 87 ILE A O 1
ATOM 663 N N . ASP A 1 88 ? -5.313 -8.439 -3.096 1.00 83.19 88 ASP A N 1
ATOM 664 C CA . ASP A 1 88 ? -6.383 -9.263 -3.670 1.00 83.19 88 ASP A CA 1
ATOM 665 C C . ASP A 1 88 ? -7.760 -8.617 -3.451 1.00 83.19 88 ASP A C 1
ATOM 667 O O . ASP A 1 88 ? -8.523 -8.415 -4.397 1.00 83.19 88 ASP A O 1
ATOM 671 N N . GLU A 1 89 ? -8.030 -8.159 -2.226 1.00 81.00 89 GLU A N 1
ATOM 672 C CA . GLU A 1 89 ? -9.274 -7.477 -1.874 1.00 81.00 89 GLU A CA 1
ATOM 673 C C . GLU A 1 89 ? -9.491 -6.195 -2.698 1.00 81.00 89 GLU A C 1
ATOM 675 O O . GLU A 1 89 ? -10.577 -5.977 -3.246 1.00 81.00 89 GLU A O 1
ATOM 680 N N . VAL A 1 90 ? -8.465 -5.348 -2.840 1.00 77.25 90 VAL A N 1
ATOM 681 C CA . VAL A 1 90 ? -8.538 -4.136 -3.677 1.00 77.25 90 VAL A CA 1
ATOM 682 C C . VAL A 1 90 ? -8.700 -4.501 -5.159 1.00 77.25 90 VAL A C 1
ATOM 684 O O . VAL A 1 90 ? -9.477 -3.857 -5.873 1.00 77.25 90 VAL A O 1
ATOM 687 N N . GLY A 1 91 ? -8.035 -5.561 -5.623 1.00 73.00 91 GLY A N 1
ATOM 688 C CA . GLY A 1 91 ? -8.210 -6.120 -6.964 1.00 73.00 91 GLY A CA 1
ATOM 689 C C . GLY A 1 91 ? -9.663 -6.520 -7.238 1.00 73.00 91 GLY A C 1
ATOM 690 O O . GLY A 1 91 ? -10.248 -6.108 -8.241 1.00 73.00 91 GLY A O 1
ATOM 691 N N . HIS A 1 92 ? -10.305 -7.213 -6.300 1.00 70.56 92 HIS A N 1
ATOM 692 C CA . HIS A 1 92 ? -11.723 -7.557 -6.394 1.00 70.56 92 HIS A CA 1
ATOM 693 C C . HIS A 1 92 ? -12.641 -6.327 -6.374 1.00 70.56 92 HIS A C 1
ATOM 695 O O . HIS A 1 92 ? -13.576 -6.245 -7.176 1.00 70.56 92 HIS A O 1
ATOM 701 N N . TYR A 1 93 ? -12.361 -5.322 -5.538 1.00 62.41 93 TYR A N 1
ATOM 702 C CA . TYR A 1 93 ? -13.129 -4.067 -5.524 1.00 62.41 93 TYR A CA 1
ATOM 703 C C . TYR A 1 93 ? -13.081 -3.319 -6.861 1.00 62.41 93 TYR A C 1
ATOM 705 O O . TYR A 1 93 ? -14.079 -2.722 -7.272 1.00 62.41 93 TYR A O 1
ATOM 713 N N . THR A 1 94 ? -11.935 -3.339 -7.542 1.00 57.09 94 THR A N 1
ATOM 714 C CA . THR A 1 94 ? -11.780 -2.686 -8.850 1.00 57.09 94 THR A CA 1
ATOM 715 C C . THR A 1 94 ? -12.430 -3.485 -9.980 1.00 57.09 94 THR A C 1
ATOM 717 O O . THR A 1 94 ? -13.055 -2.882 -10.849 1.00 57.09 94 THR A O 1
ATOM 720 N N . SER A 1 95 ? -12.388 -4.820 -9.927 1.00 54.97 95 SER A N 1
ATOM 721 C CA . SER A 1 95 ? -13.013 -5.690 -10.932 1.00 54.97 95 SER A CA 1
ATOM 722 C C . SER A 1 95 ? -14.542 -5.751 -10.836 1.00 54.97 95 SER A C 1
ATOM 724 O O . SER A 1 95 ? -15.196 -6.025 -11.835 1.00 54.97 95 SER A O 1
ATOM 726 N N . THR A 1 96 ? -15.128 -5.483 -9.664 1.00 49.38 96 THR A N 1
ATOM 727 C CA . THR A 1 96 ? -16.596 -5.519 -9.465 1.00 49.38 96 THR A CA 1
ATOM 728 C C . THR A 1 96 ? -17.281 -4.201 -9.868 1.00 49.38 96 THR A C 1
ATOM 730 O O . THR A 1 96 ? -18.504 -4.092 -9.835 1.00 49.38 96 THR A O 1
ATOM 733 N N . ARG A 1 97 ? -16.507 -3.170 -10.234 1.00 45.97 97 ARG A N 1
ATOM 734 C CA . ARG A 1 97 ? -17.002 -1.828 -10.597 1.00 45.97 97 ARG A CA 1
ATOM 735 C C . ARG A 1 97 ? -16.971 -1.529 -12.101 1.00 45.97 97 ARG A C 1
ATOM 737 O O . ARG A 1 97 ? -17.139 -0.362 -12.462 1.00 45.97 97 ARG A O 1
ATOM 744 N N . ILE A 1 98 ? -16.743 -2.544 -12.936 1.00 42.56 98 ILE A N 1
ATOM 745 C CA . ILE A 1 98 ? -16.712 -2.455 -14.405 1.00 42.56 98 ILE A CA 1
ATOM 746 C C . ILE A 1 98 ? -17.979 -3.078 -14.984 1.00 42.56 98 ILE A C 1
ATOM 748 O O . ILE A 1 98 ? -18.333 -4.189 -14.531 1.00 42.56 98 ILE A O 1
#

pLDDT: mean 71.23, std 15.01, range [38.75, 87.62]

Organism: Amanita muscaria (strain Koide BX008) (NCBI:txid946122)

Sequence (98 aa):
MAESRADGSEEMHSSVSILTKTDTNALEKDLNDCLSSLLPRLRGRKLGISLGTDTIQLVCSLLRFNHAEIAMRLRPISDAQNVADVIDEVGHYTSTRI

Secondary structure (DSSP, 8-state):
--------------------HHHHHHHHHHHHHHHHHHHHHHHTPPTTS---HHHHHHHHHHTTS-HHHHHHH--SHHHHHHHHHHHHHHHHHHHTT-

Foldseek 3Di:
DDDDDDDDDPPPPPPPDPPDPVNVVVVLVLLLVLLVVQQVVLVPDDPPDDDDPVNLVSLVSNVVDDLVSNVVNPPDPVSNVSSVSVNVVSVVVVVVVD

Radius of gyration: 21.72 Å; chains: 1; bounding box: 52×22×74 Å